Protein AF-A0A1H7TM37-F1 (afdb_monomer_lite)

Sequence (63 aa):
MSGVRGARIGGVAAAAMAIGLMSTGAAHADTFVPLPDGQKAGPGAVVSRTGESALISPSLAAN

Organism: NCBI:txid183556

pLDDT: mean 79.36, std 13.93, range [54.56, 96.25]

Structure (mmCIF, N/CA/C/O backbone):
data_AF-A0A1H7TM37-F1
#
_entry.id   AF-A0A1H7TM37-F1
#
loop_
_atom_site.group_PDB
_atom_site.id
_atom_site.type_symbol
_atom_site.label_atom_id
_atom_site.label_alt_id
_atom_site.label_comp_id
_atom_site.label_asym_id
_atom_site.label_entity_id
_atom_site.label_seq_id
_atom_site.pdbx_PDB_ins_code
_atom_site.Cartn_x
_atom_site.Cartn_y
_atom_site.Cartn_z
_atom_site.occupancy
_atom_site.B_iso_or_equiv
_atom_site.auth_seq_id
_atom_site.auth_comp_id
_atom_site.auth_asym_id
_atom_site.auth_atom_id
_atom_site.pdbx_PDB_model_num
ATOM 1 N N . MET A 1 1 ? 32.936 -1.087 -46.581 1.00 54.56 1 MET A N 1
ATOM 2 C CA . MET A 1 1 ? 31.822 -1.562 -45.720 1.00 54.56 1 MET A CA 1
A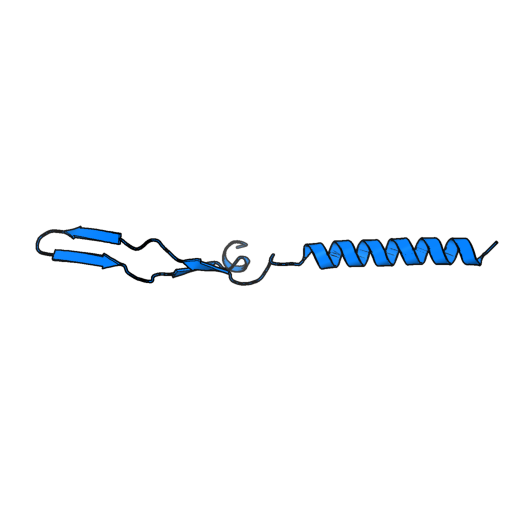TOM 3 C C . MET A 1 1 ? 31.995 -1.217 -44.222 1.00 54.56 1 MET A C 1
ATOM 5 O O . MET A 1 1 ? 31.723 -2.061 -43.375 1.00 54.56 1 MET A O 1
ATOM 9 N N . SER A 1 2 ? 32.393 0.013 -43.855 1.00 60.97 2 SER A N 1
ATOM 10 C CA . SER A 1 2 ? 32.629 0.383 -42.437 1.00 60.97 2 SER A CA 1
ATOM 11 C C . SER A 1 2 ? 31.390 0.983 -41.736 1.00 60.97 2 SER A C 1
ATOM 13 O O . SER A 1 2 ? 31.077 0.624 -40.603 1.00 60.97 2 SER A O 1
ATOM 15 N N . GLY A 1 3 ? 30.595 1.803 -42.438 1.00 58.84 3 GLY A N 1
ATOM 16 C CA . GLY A 1 3 ? 29.477 2.554 -41.834 1.00 58.84 3 GLY A CA 1
ATOM 17 C C . GLY A 1 3 ? 28.288 1.716 -41.337 1.00 58.84 3 GLY A C 1
ATOM 18 O O . GLY A 1 3 ? 27.677 2.051 -40.328 1.00 58.84 3 GLY A O 1
ATOM 19 N N . VAL A 1 4 ? 27.991 0.580 -41.982 1.00 66.31 4 VAL A N 1
ATOM 20 C CA . VAL A 1 4 ? 26.857 -0.290 -41.596 1.00 66.31 4 VAL A CA 1
ATOM 21 C C . VAL A 1 4 ? 27.097 -0.975 -40.246 1.00 66.31 4 VAL A 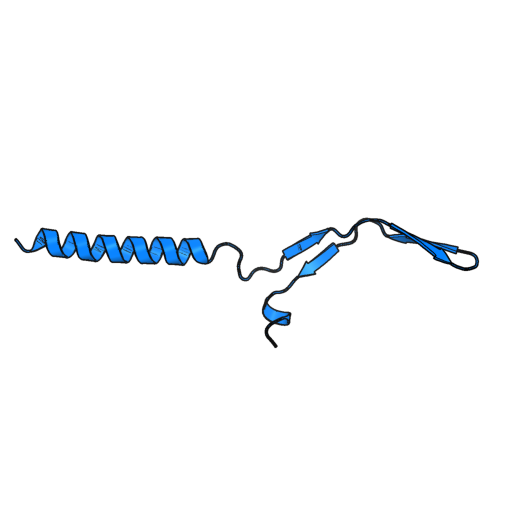C 1
ATOM 23 O O . VAL A 1 4 ? 26.153 -1.215 -39.496 1.00 66.31 4 VAL A O 1
ATOM 26 N N . ARG A 1 5 ? 28.359 -1.270 -39.904 1.00 62.66 5 ARG A N 1
ATOM 27 C CA . ARG A 1 5 ? 28.713 -1.878 -38.613 1.00 62.66 5 ARG A CA 1
ATOM 28 C C . ARG A 1 5 ? 28.565 -0.869 -37.471 1.00 62.66 5 ARG A C 1
ATOM 30 O O . ARG A 1 5 ? 27.981 -1.214 -36.450 1.00 62.66 5 ARG A O 1
ATOM 37 N N . GLY A 1 6 ? 28.997 0.378 -37.681 1.00 64.56 6 GLY A N 1
ATOM 38 C CA . GLY A 1 6 ? 28.821 1.467 -36.712 1.00 64.56 6 GLY A CA 1
ATOM 39 C C . GLY A 1 6 ? 27.350 1.781 -36.421 1.00 64.56 6 GLY A C 1
ATOM 40 O O . GLY A 1 6 ? 26.964 1.877 -35.260 1.00 64.56 6 GLY A O 1
ATOM 41 N N . ALA A 1 7 ? 26.505 1.833 -37.458 1.00 68.19 7 ALA A N 1
ATOM 42 C CA . ALA A 1 7 ? 25.066 2.068 -37.302 1.00 68.19 7 ALA A CA 1
ATOM 43 C C . ALA A 1 7 ? 24.354 0.953 -36.509 1.00 68.19 7 ALA A C 1
ATOM 45 O O . ALA A 1 7 ? 23.488 1.234 -35.683 1.00 68.19 7 ALA A O 1
ATOM 46 N N . ARG A 1 8 ? 24.741 -0.316 -36.711 1.00 66.38 8 ARG A N 1
ATOM 47 C CA . ARG A 1 8 ? 24.179 -1.451 -35.957 1.00 66.38 8 ARG A CA 1
ATOM 48 C C . ARG A 1 8 ? 24.580 -1.431 -34.484 1.00 66.38 8 ARG A C 1
ATOM 50 O O . ARG A 1 8 ? 23.734 -1.673 -33.632 1.00 66.38 8 ARG A O 1
ATOM 57 N N . ILE A 1 9 ? 25.842 -1.120 -34.184 1.00 72.06 9 ILE A N 1
ATOM 58 C CA . ILE A 1 9 ? 26.335 -1.042 -32.799 1.00 72.06 9 ILE A CA 1
ATOM 59 C C . ILE A 1 9 ? 25.655 0.116 -32.053 1.00 72.06 9 ILE A C 1
ATOM 61 O O . ILE A 1 9 ? 25.174 -0.076 -30.938 1.00 72.06 9 ILE A O 1
ATOM 65 N N . GLY A 1 10 ? 25.534 1.287 -32.688 1.00 74.06 10 GLY A N 1
ATOM 66 C CA . GLY A 1 10 ? 24.829 2.434 -32.107 1.00 74.06 10 GLY A CA 1
ATOM 67 C C . GLY A 1 10 ? 23.343 2.164 -31.849 1.00 74.06 10 GLY A C 1
ATOM 68 O O . GLY A 1 10 ? 22.829 2.523 -30.792 1.00 74.06 10 GLY A O 1
ATOM 69 N N . GLY A 1 11 ? 22.663 1.470 -32.769 1.00 77.06 11 GLY A N 1
ATOM 70 C CA . GLY A 1 11 ? 21.252 1.104 -32.611 1.00 77.06 11 GLY A CA 1
ATOM 71 C C . GLY A 1 11 ? 20.990 0.155 -31.437 1.00 77.06 11 GLY A C 1
ATOM 72 O O . GLY A 1 11 ? 20.039 0.361 -30.686 1.00 77.06 11 GLY A O 1
ATOM 73 N N . VAL A 1 12 ? 21.853 -0.846 -31.228 1.00 81.00 12 VAL A N 1
ATOM 74 C CA . VAL A 1 12 ? 21.732 -1.785 -30.094 1.00 81.00 12 VAL A CA 1
ATOM 75 C C . VAL A 1 12 ? 21.976 -1.077 -28.759 1.00 81.00 12 VAL A C 1
ATOM 77 O O . VAL A 1 12 ? 21.235 -1.305 -27.806 1.00 81.00 12 VAL A O 1
ATOM 80 N N . ALA A 1 13 ? 22.963 -0.179 -28.693 1.00 78.69 13 ALA A N 1
ATOM 81 C CA . ALA A 1 13 ? 23.239 0.600 -27.487 1.00 78.69 13 ALA A CA 1
ATOM 82 C C . ALA A 1 13 ? 22.071 1.531 -27.117 1.00 78.69 13 ALA A C 1
ATOM 84 O O . ALA A 1 13 ? 21.670 1.590 -25.955 1.00 78.69 13 ALA A O 1
ATOM 85 N N . ALA A 1 14 ? 21.482 2.214 -28.103 1.00 79.44 14 ALA A N 1
ATOM 86 C CA . ALA A 1 14 ? 20.315 3.068 -27.893 1.00 79.44 14 ALA A CA 1
ATOM 87 C C . ALA A 1 14 ? 19.084 2.268 -27.433 1.00 79.44 14 ALA A C 1
ATOM 89 O O . ALA A 1 14 ? 18.385 2.691 -26.514 1.00 79.44 14 ALA A O 1
ATOM 90 N N . ALA A 1 15 ? 18.846 1.088 -28.017 1.00 81.88 15 ALA A N 1
ATOM 91 C CA . ALA A 1 15 ? 17.749 0.211 -27.615 1.00 81.88 15 ALA A CA 1
ATOM 92 C C . ALA A 1 15 ? 17.926 -0.327 -26.185 1.00 81.88 15 ALA A C 1
ATOM 94 O O . ALA A 1 15 ? 16.973 -0.329 -25.410 1.00 81.88 15 ALA A O 1
ATOM 95 N N . ALA A 1 16 ? 19.143 -0.728 -25.803 1.00 81.50 16 ALA A N 1
ATOM 96 C CA . ALA A 1 16 ? 19.438 -1.186 -24.447 1.00 81.50 16 ALA A CA 1
ATOM 97 C C . ALA A 1 16 ? 19.231 -0.075 -23.403 1.00 81.50 16 ALA A C 1
ATOM 99 O O . ALA A 1 16 ? 18.647 -0.324 -22.350 1.00 81.50 16 ALA A O 1
ATOM 100 N N . MET A 1 17 ? 19.643 1.161 -23.712 1.00 78.75 17 MET A N 1
ATOM 101 C CA . MET A 1 17 ? 19.384 2.321 -22.855 1.00 78.75 17 MET A CA 1
ATOM 102 C C . MET A 1 17 ? 17.890 2.637 -22.753 1.00 78.75 17 MET A C 1
ATOM 104 O O . MET A 1 17 ? 17.404 2.880 -21.655 1.00 78.75 17 MET A O 1
ATOM 108 N N . ALA A 1 18 ? 17.143 2.581 -23.857 1.00 77.44 18 ALA A N 1
ATOM 109 C CA . ALA A 1 18 ? 15.697 2.794 -23.838 1.00 77.44 18 ALA A CA 1
ATOM 110 C C . ALA A 1 18 ? 14.972 1.745 -22.978 1.00 77.44 18 ALA A C 1
ATOM 112 O O . ALA A 1 18 ? 14.159 2.112 -22.136 1.00 77.44 18 ALA A O 1
ATOM 113 N N . ILE A 1 19 ? 15.316 0.459 -23.120 1.00 77.44 19 ILE A N 1
ATOM 114 C CA . ILE A 1 19 ? 14.758 -0.625 -22.296 1.00 77.44 19 ILE A CA 1
ATOM 115 C C . ILE A 1 19 ? 15.138 -0.439 -20.819 1.00 77.44 19 ILE A C 1
ATOM 117 O O . ILE A 1 19 ? 14.280 -0.562 -19.948 1.00 77.44 19 ILE A O 1
ATOM 121 N N . GLY A 1 20 ? 16.395 -0.089 -20.526 1.00 71.19 20 GLY A N 1
ATOM 122 C CA . GLY A 1 20 ? 16.856 0.186 -19.163 1.00 71.19 20 GLY A CA 1
ATOM 123 C C . GLY A 1 20 ? 16.129 1.367 -18.514 1.00 71.19 20 GLY A C 1
ATOM 124 O O . GLY A 1 20 ? 15.692 1.265 -17.372 1.00 71.19 20 GLY A O 1
ATOM 125 N N . LEU A 1 21 ? 15.922 2.459 -19.257 1.00 69.25 21 LEU A N 1
ATOM 126 C CA . LEU A 1 21 ? 15.185 3.636 -18.788 1.00 69.25 21 LEU A CA 1
ATOM 127 C C . LEU A 1 21 ? 13.697 3.330 -18.584 1.00 69.25 21 LEU A C 1
ATOM 129 O O . LEU A 1 21 ? 13.137 3.684 -17.549 1.00 69.25 21 LEU A O 1
ATOM 133 N N . MET A 1 22 ? 13.071 2.602 -19.511 1.00 65.06 22 MET A N 1
ATOM 134 C CA . MET A 1 22 ? 11.689 2.129 -19.369 1.00 65.06 22 MET A CA 1
ATOM 135 C C . MET A 1 22 ? 11.498 1.216 -18.148 1.00 65.06 22 MET A C 1
ATOM 137 O O . MET A 1 22 ? 10.414 1.193 -17.573 1.00 65.06 22 MET A O 1
ATOM 141 N N . SER A 1 23 ? 12.543 0.505 -17.717 1.00 58.62 23 SER A N 1
ATOM 142 C CA . SER A 1 23 ? 12.511 -0.372 -16.541 1.00 58.62 23 SER A CA 1
ATOM 143 C C . SER A 1 23 ? 12.634 0.367 -15.198 1.00 58.62 23 SER A C 1
ATOM 145 O O . SER A 1 23 ? 12.450 -0.255 -14.155 1.00 58.62 23 SER A O 1
ATOM 147 N N . THR A 1 24 ? 12.934 1.673 -15.200 1.00 57.66 24 THR A N 1
ATOM 148 C CA . THR A 1 24 ? 13.001 2.510 -13.980 1.00 57.66 24 THR A CA 1
ATOM 149 C C . THR A 1 24 ? 11.694 3.239 -13.658 1.00 57.66 24 THR A C 1
A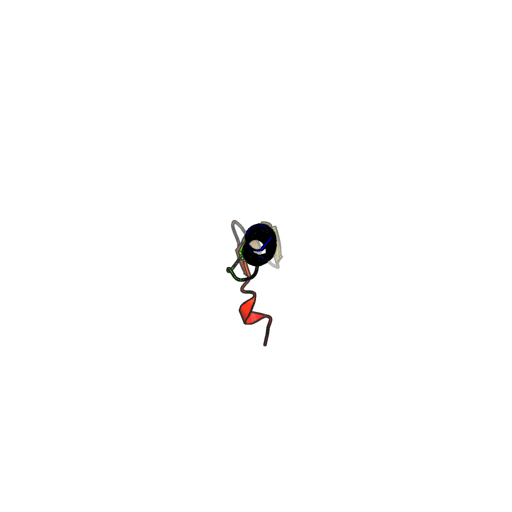TOM 151 O O . THR A 1 24 ? 11.597 3.924 -12.639 1.00 57.66 24 THR A O 1
ATOM 154 N N . GLY A 1 25 ? 10.660 3.079 -14.491 1.00 55.12 25 GLY A N 1
ATOM 155 C CA . GLY A 1 25 ? 9.339 3.633 -14.222 1.00 55.12 25 GLY A CA 1
ATOM 156 C C . GLY A 1 25 ? 8.710 2.982 -12.986 1.00 55.12 25 GLY A C 1
ATOM 157 O O . GLY A 1 25 ? 8.342 1.816 -13.035 1.00 55.12 25 GLY A O 1
ATOM 158 N N . ALA A 1 26 ? 8.571 3.754 -11.904 1.00 55.62 26 ALA A N 1
ATOM 159 C CA . ALA A 1 26 ? 7.853 3.455 -10.652 1.00 55.62 26 ALA A CA 1
ATOM 160 C C . ALA A 1 26 ? 8.570 2.665 -9.532 1.00 55.62 26 ALA A C 1
ATOM 162 O O . ALA A 1 26 ? 8.008 2.549 -8.448 1.00 55.62 26 ALA A O 1
ATOM 163 N N . ALA A 1 27 ? 9.807 2.189 -9.701 1.00 54.81 27 ALA A N 1
ATOM 164 C CA . ALA A 1 27 ? 10.421 1.279 -8.717 1.00 54.81 27 ALA A CA 1
ATOM 165 C C . ALA A 1 27 ? 10.930 1.921 -7.403 1.00 54.81 27 ALA A C 1
ATOM 167 O O . ALA A 1 27 ? 11.336 1.189 -6.504 1.00 54.81 27 ALA A O 1
ATOM 168 N N . HIS A 1 28 ? 10.949 3.255 -7.268 1.00 57.97 28 HIS A N 1
ATOM 169 C CA . HIS A 1 28 ? 11.656 3.904 -6.147 1.00 57.97 28 HIS A CA 1
ATOM 170 C C . HIS A 1 28 ? 10.951 5.101 -5.495 1.00 57.97 28 HIS A C 1
ATOM 172 O O . HIS A 1 28 ? 11.526 5.731 -4.607 1.00 57.97 28 HIS A O 1
ATOM 178 N N . ALA A 1 29 ? 9.733 5.427 -5.925 1.00 69.31 29 ALA A N 1
ATOM 179 C CA . ALA A 1 29 ? 8.961 6.517 -5.338 1.00 69.31 29 ALA A CA 1
ATOM 180 C C . ALA A 1 29 ? 8.030 5.991 -4.239 1.00 69.31 29 ALA A C 1
ATOM 182 O O . ALA A 1 29 ? 7.487 4.888 -4.354 1.00 69.31 29 ALA A O 1
ATOM 183 N N . ASP A 1 30 ? 7.823 6.798 -3.199 1.00 83.69 30 ASP A N 1
ATOM 184 C CA . ASP A 1 30 ? 6.825 6.505 -2.176 1.00 83.69 30 ASP A CA 1
ATOM 185 C C . ASP A 1 30 ? 5.442 6.399 -2.822 1.00 83.69 30 ASP A C 1
ATOM 187 O O . ASP A 1 30 ? 5.024 7.270 -3.590 1.00 83.69 30 ASP A O 1
ATOM 191 N N . THR A 1 31 ? 4.728 5.318 -2.524 1.00 86.38 31 THR A N 1
ATOM 192 C CA . THR A 1 31 ? 3.376 5.103 -3.044 1.00 86.38 31 THR A CA 1
ATOM 193 C C . THR A 1 31 ? 2.353 5.406 -1.964 1.00 86.38 31 THR A C 1
ATOM 195 O O . THR A 1 31 ? 2.400 4.840 -0.872 1.00 86.38 31 THR A O 1
ATOM 198 N N . PHE A 1 32 ? 1.403 6.279 -2.288 1.00 88.69 32 PHE A N 1
ATOM 199 C CA . PHE A 1 32 ? 0.246 6.558 -1.449 1.00 88.69 32 PHE A CA 1
ATOM 200 C C . PHE A 1 32 ? -0.872 5.557 -1.754 1.00 88.69 32 PHE A C 1
ATOM 202 O O . PHE A 1 32 ? -1.359 5.493 -2.885 1.00 88.69 32 PHE A O 1
ATOM 209 N N . VAL A 1 33 ? -1.279 4.778 -0.753 1.00 91.38 33 VAL A N 1
ATOM 210 C CA . VAL A 1 33 ? -2.311 3.742 -0.883 1.00 91.38 33 VAL A CA 1
ATOM 211 C C . VAL A 1 33 ? -3.502 4.091 0.012 1.00 91.38 33 VAL A C 1
ATOM 213 O O . VAL A 1 33 ? -3.324 4.167 1.229 1.00 91.38 33 VAL A O 1
ATOM 216 N N . PRO A 1 34 ? -4.712 4.295 -0.541 1.00 93.19 34 PRO A N 1
ATOM 217 C CA . PRO A 1 34 ? -5.902 4.522 0.271 1.00 93.19 34 PRO A CA 1
ATOM 218 C C . PRO A 1 34 ? -6.253 3.258 1.059 1.00 93.19 34 PRO A C 1
ATOM 220 O O . PRO A 1 34 ? -6.220 2.147 0.522 1.00 93.19 34 PRO A O 1
ATOM 223 N N . LEU A 1 35 ? -6.594 3.430 2.332 1.00 94.56 35 LEU A N 1
ATOM 224 C CA . LEU A 1 35 ? -7.040 2.341 3.189 1.00 94.56 35 LEU A CA 1
ATOM 225 C C . LEU A 1 35 ? -8.570 2.271 3.201 1.00 94.56 35 LEU A C 1
ATOM 227 O O . LEU A 1 35 ? -9.233 3.301 3.084 1.00 94.56 35 LEU A O 1
ATOM 231 N N . PRO A 1 36 ? -9.150 1.069 3.349 1.00 95.25 36 PRO A N 1
ATOM 232 C CA . PRO A 1 36 ? -10.587 0.936 3.491 1.00 95.25 36 PRO A CA 1
ATOM 233 C C . PRO A 1 36 ? -11.090 1.658 4.740 1.00 95.25 36 PRO A C 1
ATOM 235 O O . PRO A 1 36 ? -10.566 1.466 5.845 1.00 95.25 36 PRO A O 1
ATOM 238 N N . ASP A 1 37 ? -12.166 2.414 4.562 1.00 96.25 37 ASP A N 1
ATOM 239 C CA . ASP A 1 37 ? -12.950 2.918 5.676 1.00 96.25 37 ASP A CA 1
ATOM 240 C C . ASP A 1 37 ? -13.517 1.747 6.486 1.00 96.25 37 ASP A C 1
ATOM 242 O O . ASP A 1 37 ? -13.709 0.628 5.996 1.00 96.25 37 ASP A O 1
ATOM 246 N N . GLY A 1 38 ? -13.797 1.988 7.760 1.00 95.00 38 GLY A N 1
ATOM 247 C CA . GLY A 1 38 ? -14.361 0.944 8.596 1.00 95.00 38 GLY A CA 1
ATOM 248 C C . GLY A 1 38 ? -14.730 1.415 9.982 1.00 95.00 38 GLY A C 1
ATOM 249 O O . GLY A 1 38 ? -14.418 2.524 10.397 1.00 95.00 38 GLY A O 1
ATOM 250 N N . GLN A 1 39 ? -15.384 0.533 10.723 1.00 95.06 39 GLN A N 1
ATOM 251 C CA . GLN A 1 39 ? -15.851 0.824 12.068 1.00 95.06 39 GLN A CA 1
ATOM 252 C C . GLN A 1 39 ? -15.602 -0.361 12.992 1.00 95.06 39 GLN A C 1
ATOM 254 O O . GLN A 1 39 ? -15.698 -1.519 12.581 1.00 95.06 39 GLN A O 1
ATOM 259 N N . LYS A 1 40 ? -15.290 -0.078 14.255 1.00 94.75 40 LYS A N 1
ATOM 260 C CA . LYS A 1 40 ? -15.131 -1.092 15.297 1.00 94.75 40 LYS A CA 1
ATOM 261 C C . LYS A 1 40 ? -15.912 -0.680 16.537 1.00 94.75 40 LYS A C 1
ATOM 263 O O . LYS A 1 40 ? -15.684 0.393 17.090 1.00 94.75 40 LYS A O 1
ATOM 268 N N . ALA A 1 41 ? -16.822 -1.547 16.973 1.00 95.38 41 ALA A N 1
ATOM 269 C CA . ALA A 1 41 ? -17.534 -1.381 18.233 1.00 95.38 41 ALA A CA 1
ATOM 270 C C . ALA A 1 41 ? -16.671 -1.885 19.399 1.00 95.38 41 ALA A C 1
ATOM 272 O O . ALA A 1 41 ? -16.090 -2.971 19.333 1.00 95.38 41 ALA A O 1
ATOM 273 N N . GLY A 1 42 ? -16.593 -1.088 20.458 1.00 90.81 42 GLY A N 1
ATOM 274 C CA . GLY A 1 42 ? -16.045 -1.454 21.758 1.00 90.81 42 GLY A CA 1
ATOM 275 C C . GLY A 1 42 ? -17.064 -1.172 22.867 1.00 90.81 42 GLY A C 1
ATOM 276 O O . GLY A 1 42 ? -18.147 -0.646 22.598 1.00 90.81 42 GLY A O 1
ATOM 277 N N . PRO A 1 43 ? -16.757 -1.514 24.126 1.00 93.44 43 PRO A N 1
ATOM 278 C CA . PRO A 1 43 ? -17.648 -1.216 25.241 1.00 93.44 43 PRO A CA 1
ATOM 279 C C . PRO A 1 43 ? -17.920 0.293 25.338 1.00 93.44 43 PRO A C 1
ATOM 281 O O . PRO A 1 43 ? -17.008 1.078 25.579 1.00 93.44 43 PRO A O 1
ATOM 284 N N . GLY A 1 44 ? -19.174 0.696 25.121 1.00 94.50 44 GLY A N 1
ATOM 285 C CA . GLY A 1 44 ? -19.628 2.084 25.265 1.00 94.50 44 GLY A CA 1
ATOM 286 C C . GLY A 1 44 ? -19.281 3.039 24.117 1.00 94.50 44 GLY A C 1
ATOM 287 O O . GLY A 1 44 ? -19.652 4.206 24.196 1.00 94.50 44 GLY A O 1
ATOM 288 N N . ALA A 1 45 ? -18.613 2.584 23.052 1.00 94.81 45 ALA A N 1
ATOM 289 C CA . ALA A 1 45 ? -18.268 3.447 21.923 1.00 94.81 45 ALA A CA 1
ATOM 290 C C . ALA A 1 45 ? -18.121 2.681 20.603 1.00 94.81 45 ALA A C 1
ATOM 292 O O . ALA A 1 45 ? -17.735 1.512 20.569 1.00 94.81 45 ALA A O 1
ATOM 293 N N . VAL A 1 46 ? -18.369 3.382 19.498 1.00 95.56 46 VAL A N 1
ATOM 294 C CA . VAL A 1 46 ? -18.044 2.925 18.144 1.00 95.56 46 VAL A CA 1
ATOM 295 C C . VAL A 1 46 ? -16.992 3.864 17.577 1.00 95.56 46 VAL A C 1
ATOM 297 O O . VAL A 1 46 ? -17.183 5.078 17.566 1.00 95.56 46 VAL A O 1
ATOM 300 N N . VAL A 1 47 ? -15.880 3.300 17.115 1.00 94.31 47 VAL A N 1
ATOM 301 C CA . VAL A 1 47 ? -14.795 4.052 16.480 1.00 94.31 47 VAL A CA 1
ATOM 302 C C . VAL A 1 47 ? -14.913 3.888 14.973 1.00 94.31 47 VAL A C 1
ATOM 304 O O . VAL A 1 47 ? -14.952 2.756 14.491 1.00 94.31 47 VAL A O 1
ATOM 307 N N . SER A 1 48 ? -14.959 5.007 14.249 1.00 95.38 48 SER A N 1
ATOM 308 C CA . SER A 1 48 ? -14.976 5.048 12.785 1.00 95.38 48 SER A CA 1
ATOM 309 C C . SER A 1 48 ? -13.617 5.476 12.236 1.00 95.38 48 SER A C 1
ATOM 311 O O . SER A 1 48 ? -12.933 6.303 12.838 1.00 95.38 48 SER A O 1
ATOM 313 N N . ARG A 1 49 ? -13.251 4.916 11.086 1.00 95.31 49 ARG A N 1
ATOM 314 C CA . ARG A 1 49 ? -12.055 5.207 10.304 1.00 95.31 49 ARG A CA 1
ATOM 315 C C . ARG A 1 49 ? -12.488 5.664 8.922 1.00 95.31 49 ARG A C 1
ATOM 317 O O . ARG A 1 49 ? -13.189 4.914 8.244 1.00 95.31 49 ARG A O 1
ATOM 324 N N . THR A 1 50 ? -12.084 6.869 8.533 1.00 95.81 50 THR A N 1
ATOM 325 C CA . THR A 1 50 ? -12.494 7.484 7.266 1.00 95.81 50 THR A CA 1
ATOM 326 C C . THR A 1 50 ? -11.336 8.213 6.606 1.00 95.81 50 THR A C 1
ATOM 328 O O . THR A 1 50 ? -10.696 9.037 7.261 1.00 95.81 50 THR A O 1
ATOM 331 N N . GLY A 1 51 ? -11.113 7.965 5.317 1.00 93.56 51 GLY A N 1
ATOM 332 C CA . GLY A 1 51 ? -10.132 8.697 4.513 1.00 93.56 51 GLY A CA 1
ATOM 333 C C . GLY A 1 51 ? -8.682 8.430 4.915 1.00 93.56 51 GLY A C 1
ATOM 334 O O . GLY A 1 51 ? -7.829 9.301 4.753 1.00 93.56 51 GLY A O 1
ATOM 335 N N . GLU A 1 52 ? -8.401 7.252 5.469 1.00 96.19 52 GLU A N 1
ATOM 336 C CA . GLU A 1 52 ? -7.038 6.874 5.828 1.00 96.19 52 GLU A CA 1
ATOM 337 C C . GLU A 1 52 ? -6.212 6.438 4.616 1.00 96.19 52 GLU A C 1
ATOM 339 O O . GLU A 1 52 ? -6.722 5.997 3.584 1.00 96.19 52 GLU A O 1
ATOM 344 N N . SER A 1 53 ? -4.896 6.534 4.769 1.00 94.31 53 SER A N 1
ATOM 345 C CA . SER A 1 53 ? -3.936 6.215 3.722 1.00 94.31 53 SER A CA 1
ATOM 346 C C . SER A 1 53 ? -2.606 5.753 4.293 1.00 94.31 53 SER A C 1
ATOM 348 O O . SER A 1 53 ? -2.163 6.267 5.320 1.00 94.31 53 SER A O 1
ATOM 350 N N . ALA A 1 54 ? -1.933 4.856 3.579 1.00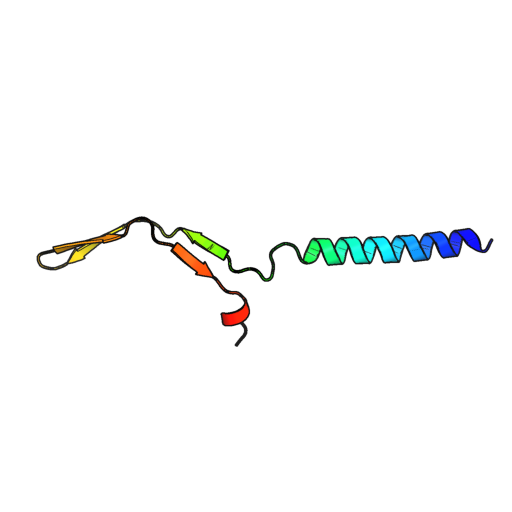 91.19 54 ALA A N 1
ATOM 351 C CA . ALA A 1 54 ? -0.581 4.412 3.877 1.00 91.19 54 ALA A CA 1
ATOM 352 C C . ALA A 1 54 ? 0.425 5.003 2.880 1.00 91.19 54 ALA A C 1
ATOM 354 O O . ALA A 1 54 ? 0.184 5.008 1.673 1.00 91.19 54 ALA A O 1
ATOM 355 N N . LEU A 1 55 ? 1.571 5.455 3.392 1.00 90.56 55 LEU A N 1
ATOM 356 C CA . LEU A 1 55 ? 2.752 5.766 2.590 1.00 90.56 55 LEU A CA 1
ATOM 357 C C . LEU A 1 55 ? 3.682 4.556 2.606 1.00 90.56 55 LEU A C 1
ATOM 359 O O . LEU A 1 55 ? 4.156 4.145 3.665 1.00 90.56 55 LEU A O 1
ATOM 363 N N . ILE A 1 56 ? 3.915 3.973 1.434 1.00 86.50 56 ILE A N 1
ATOM 364 C CA . ILE A 1 56 ? 4.805 2.828 1.259 1.00 86.50 56 ILE A CA 1
ATOM 365 C C . ILE A 1 56 ? 6.120 3.334 0.680 1.00 86.50 56 ILE A C 1
ATOM 367 O O . ILE A 1 56 ? 6.157 3.725 -0.486 1.00 86.50 56 ILE A O 1
ATOM 371 N N . SER A 1 57 ? 7.181 3.281 1.487 1.00 87.81 57 SER A N 1
ATOM 372 C CA . SER A 1 57 ? 8.546 3.638 1.090 1.00 87.81 57 SER A CA 1
ATOM 373 C C . SER A 1 57 ? 9.381 2.383 0.828 1.00 87.81 57 SER A C 1
ATOM 375 O O . SER A 1 57 ? 9.770 1.709 1.788 1.00 87.81 57 SER A O 1
ATOM 377 N N . PRO A 1 58 ? 9.710 2.055 -0.438 1.00 79.81 58 PRO A N 1
ATOM 378 C CA . PRO A 1 58 ? 10.520 0.878 -0.766 1.00 79.81 58 PRO A CA 1
ATOM 379 C C . PRO A 1 58 ? 11.890 0.861 -0.069 1.00 79.81 58 PRO A C 1
ATOM 381 O O . PRO A 1 58 ? 12.397 -0.204 0.272 1.00 79.81 58 PRO A O 1
ATOM 384 N N . SER A 1 59 ? 12.469 2.036 0.199 1.00 77.75 59 SER A N 1
ATOM 385 C CA . SER A 1 59 ? 13.750 2.187 0.901 1.00 77.75 59 SER A CA 1
ATOM 386 C C . SER A 1 59 ? 13.709 1.746 2.368 1.00 77.75 59 SER A C 1
ATOM 388 O O . SER A 1 59 ? 14.724 1.282 2.878 1.00 77.75 59 SER A O 1
ATOM 390 N N . LEU A 1 60 ? 12.557 1.848 3.044 1.00 73.75 60 LEU A N 1
ATOM 391 C CA . LEU A 1 60 ? 12.392 1.412 4.437 1.00 73.75 60 LEU A CA 1
ATOM 392 C C . LEU A 1 60 ? 12.350 -0.123 4.558 1.00 73.75 60 LEU A C 1
ATOM 394 O O . LEU A 1 60 ? 12.698 -0.671 5.598 1.00 73.75 60 LEU A O 1
ATOM 398 N N . ALA A 1 61 ? 11.923 -0.816 3.497 1.00 68.06 61 ALA A N 1
ATOM 399 C CA . ALA A 1 61 ? 11.788 -2.272 3.464 1.00 68.06 61 ALA A CA 1
ATOM 400 C C . ALA A 1 61 ? 13.098 -3.014 3.131 1.00 68.06 61 ALA A C 1
ATOM 402 O O . ALA A 1 61 ? 13.159 -4.230 3.284 1.00 68.06 61 ALA A O 1
ATOM 403 N N . ALA A 1 62 ? 14.133 -2.307 2.669 1.00 65.31 62 ALA A N 1
ATOM 404 C CA . ALA A 1 62 ? 15.404 -2.884 2.223 1.00 65.31 62 ALA A CA 1
ATOM 405 C C . ALA A 1 62 ? 16.490 -2.939 3.324 1.00 65.31 62 ALA A C 1
ATOM 407 O O . ALA A 1 62 ? 17.677 -2.911 2.997 1.00 65.31 62 ALA A O 1
ATOM 408 N N . ASN A 1 63 ? 16.098 -2.947 4.607 1.00 58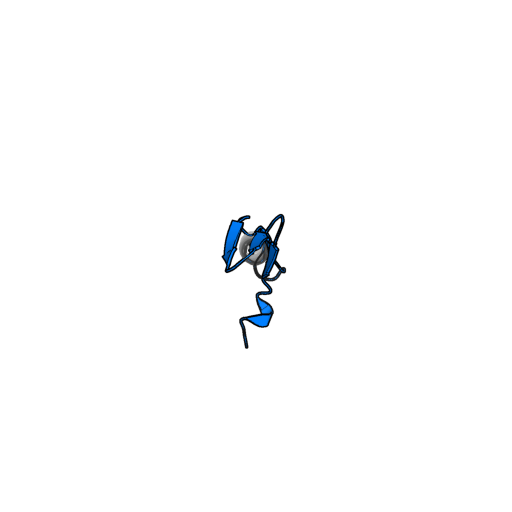.69 63 ASN A N 1
ATOM 409 C CA . ASN A 1 63 ? 17.019 -2.896 5.753 1.00 58.69 63 ASN A CA 1
ATOM 410 C C . ASN A 1 63 ? 17.549 -4.268 6.182 1.00 58.69 63 ASN A C 1
ATOM 412 O O . ASN A 1 63 ? 16.751 -5.231 6.203 1.00 58.69 63 ASN A O 1
#

Foldseek 3Di:
DPVVVVVVVVVVVVVVVVVVVVVPPPPFDWDKAWDDWDWDDDVPD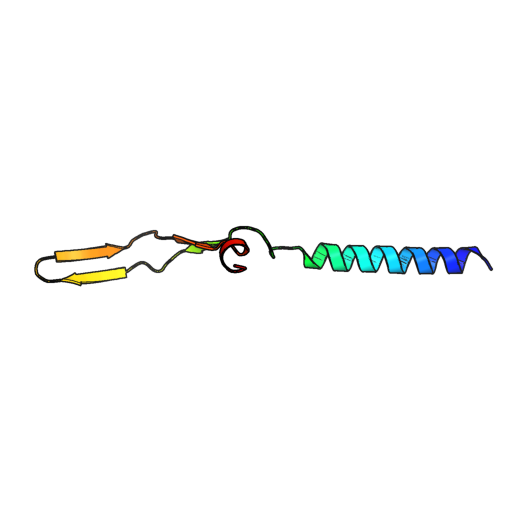IDTDPRDIDTDGPVVVPD

Secondary structure (DSSP, 8-state):
--HHHHHHHHHHHHHHHHHHHHTTSSSSSPEEEEPPPEEEEETTEEEEE-S-EEEE-GGGS--

Radius of gyration: 25.0 Å; chains: 1; bounding box: 52×12×71 Å